Protein AF-W9BUJ0-F1 (afdb_monomer_lite)

Radius of gyration: 69.67 Å; chains: 1; bounding box: 143×44×176 Å

Sequence (183 aa):
MLDIAILAAAAGEHADPSVGGVHLLNATFFVSAAMLVLIGIILWKKVPAAVAASLDAKIAGIKAELDEAQALRAEAEKLRAEYEAKLASASKEAADMNARAEAEAEAVLAKARTDAENLIARRQKMATDKIAAAERAAVAEIREKVAKAATGAAARLIAENHGAEADQALVDRTVAELGTRLN

Secondary structure (DSSP, 8-state):
---STTSS-----------SS-TTS-HHHHHHHHHHHHHHHHHHTTHHHHHHHHHHHHHHHHHHHHHHHHHHHHHHHHHHHHHHHHHHHHHHHHHHHHHHHHHHHHHHHHHHHHHHHHHHHHHHHHHHHHHHHHHHHHHHHHHHHHHHHHHHHHHHHHHHH--HHHHHHHHHHHHHHHHHH--

Foldseek 3Di:
DDDPPPPVPPPDPDDWPDDDDDPCDTPVNVVVVVVVVVVVVCVVVVVVVVVVVVVVVVVVVVVVVVVVVVVVVVVVVVVVVVVVVVVVVVVVVVVVVVVVVVVVVVVVVVVVVVVVVVVVVVVVVVVVVVVVVVVVVVVVVVVVVVVVVVVVVVVVVCVVPDDPVVVVVVVVVVVVVVVVVVD

pLDDT: mean 84.0, std 18.85, range [32.34, 98.06]

Structure (mmCIF, N/CA/C/O backbone):
data_AF-W9BUJ0-F1
#
_entry.id   AF-W9BUJ0-F1
#
loop_
_atom_site.group_PDB
_atom_site.id
_atom_site.type_symbol
_atom_site.label_atom_id
_atom_site.label_alt_id
_atom_site.label_comp_id
_atom_site.label_asym_id
_atom_site.label_entity_id
_atom_site.label_seq_id
_atom_site.pdbx_PDB_ins_code
_atom_site.Cartn_x
_atom_site.Cartn_y
_atom_site.Cartn_z
_atom_site.occupancy
_atom_site.B_iso_or_equiv
_atom_site.auth_seq_id
_atom_site.auth_comp_id
_atom_site.auth_asym_id
_atom_site.auth_atom_id
_atom_site.pdbx_PDB_model_num
ATOM 1 N N . MET A 1 1 ? 47.629 21.809 -48.971 1.00 36.66 1 MET A N 1
ATOM 2 C CA . MET A 1 1 ? 48.181 20.485 -48.608 1.00 36.66 1 MET A CA 1
ATOM 3 C C . MET A 1 1 ? 47.443 19.473 -49.468 1.00 36.66 1 MET A C 1
ATOM 5 O O . MET A 1 1 ? 46.239 19.390 -49.316 1.00 36.66 1 MET A O 1
ATOM 9 N N . LEU A 1 2 ? 47.992 18.759 -50.436 1.00 32.34 2 LEU A N 1
ATOM 10 C CA . LEU A 1 2 ? 49.338 18.592 -50.973 1.00 32.34 2 LEU A CA 1
ATOM 11 C C . LEU A 1 2 ? 49.120 18.154 -52.443 1.00 32.34 2 LEU A C 1
ATOM 13 O O . LEU A 1 2 ? 48.110 17.517 -52.745 1.00 32.34 2 LEU A O 1
ATOM 17 N N . ASP A 1 3 ? 50.019 18.545 -53.334 1.00 36.16 3 ASP A N 1
ATOM 18 C CA . ASP A 1 3 ? 49.957 18.392 -54.789 1.00 36.16 3 ASP A CA 1
ATOM 19 C C . ASP A 1 3 ? 49.591 16.991 -55.314 1.00 36.16 3 ASP A C 1
ATOM 21 O O . ASP A 1 3 ? 50.371 16.048 -55.213 1.00 36.16 3 ASP A O 1
ATOM 25 N N . ILE A 1 4 ? 48.454 16.886 -56.013 1.00 41.75 4 ILE A N 1
ATOM 26 C CA . ILE A 1 4 ? 48.172 15.796 -56.975 1.00 41.75 4 ILE A CA 1
ATOM 27 C C . ILE A 1 4 ? 48.658 16.182 -58.395 1.00 41.75 4 ILE A C 1
ATOM 29 O O . ILE A 1 4 ? 48.594 15.397 -59.335 1.00 41.75 4 ILE A O 1
ATOM 33 N N . ALA A 1 5 ? 49.245 17.373 -58.553 1.00 39.47 5 ALA A N 1
ATOM 34 C CA . ALA A 1 5 ? 49.782 17.870 -59.820 1.00 39.47 5 ALA A CA 1
ATOM 35 C C . ALA A 1 5 ? 51.176 17.312 -60.199 1.00 39.47 5 ALA A C 1
ATOM 37 O O . ALA A 1 5 ? 51.662 17.610 -61.286 1.00 39.47 5 ALA A O 1
ATOM 38 N N . ILE A 1 6 ? 51.833 16.504 -59.351 1.00 36.00 6 ILE A N 1
ATOM 39 C CA . ILE A 1 6 ? 53.274 16.183 -59.499 1.00 36.00 6 ILE A CA 1
ATOM 40 C C . ILE A 1 6 ? 53.569 14.723 -59.916 1.00 36.00 6 ILE A C 1
ATOM 42 O O . ILE A 1 6 ? 54.728 14.346 -60.045 1.00 36.00 6 ILE A O 1
ATOM 46 N N . LEU A 1 7 ? 52.571 13.895 -60.258 1.00 37.34 7 LEU A N 1
ATOM 47 C CA . LEU A 1 7 ? 52.841 12.549 -60.817 1.00 37.34 7 LEU A CA 1
ATOM 48 C C . LEU A 1 7 ? 52.642 12.428 -62.340 1.00 37.34 7 LEU A C 1
ATOM 50 O O . LEU A 1 7 ? 52.622 11.326 -62.877 1.00 37.34 7 LEU A O 1
ATOM 54 N N . ALA A 1 8 ? 52.557 13.551 -63.055 1.00 39.38 8 ALA A N 1
ATOM 55 C CA . ALA A 1 8 ? 52.548 13.582 -64.524 1.00 39.38 8 ALA A CA 1
ATOM 56 C C . ALA A 1 8 ? 53.866 14.111 -65.133 1.00 39.38 8 ALA A C 1
ATOM 58 O O . ALA A 1 8 ? 53.920 14.411 -66.321 1.00 39.38 8 ALA A O 1
ATOM 59 N N . ALA A 1 9 ? 54.935 14.227 -64.336 1.00 34.72 9 ALA A N 1
ATOM 60 C CA . ALA A 1 9 ? 56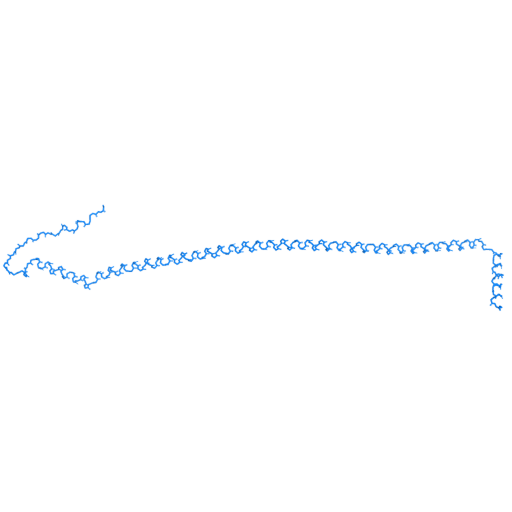.200 14.856 -64.735 1.00 34.72 9 ALA A CA 1
ATOM 61 C C . ALA A 1 9 ? 57.332 13.860 -65.070 1.00 34.72 9 ALA A C 1
ATOM 63 O O . ALA A 1 9 ? 58.506 14.169 -64.893 1.00 34.72 9 ALA A O 1
ATOM 64 N N . ALA A 1 10 ? 57.000 12.664 -65.562 1.00 32.41 10 ALA A N 1
ATOM 65 C CA . ALA A 1 10 ? 57.998 11.708 -66.058 1.00 32.41 10 ALA A CA 1
ATOM 66 C C . ALA A 1 10 ? 57.576 11.032 -67.374 1.00 32.41 10 ALA A C 1
ATOM 68 O O . ALA A 1 10 ? 57.905 9.875 -67.621 1.00 32.41 10 ALA A O 1
ATOM 69 N N . ALA A 1 11 ? 56.852 11.749 -68.235 1.00 34.16 11 ALA A N 1
ATOM 70 C CA . ALA A 1 11 ? 56.784 11.396 -69.647 1.00 34.16 11 ALA A CA 1
ATOM 71 C C . ALA A 1 11 ? 57.941 12.117 -70.342 1.00 34.16 11 ALA A C 1
ATOM 73 O O . ALA A 1 11 ? 57.821 13.278 -70.725 1.00 34.16 11 ALA A O 1
ATOM 74 N N . GLY A 1 12 ? 59.093 11.447 -70.408 1.00 33.84 12 GLY A N 1
ATOM 75 C CA . GLY A 1 12 ? 60.222 11.929 -71.188 1.00 33.84 12 GLY A CA 1
ATOM 76 C C . GLY A 1 12 ? 59.785 12.207 -72.624 1.00 33.84 12 GLY A C 1
ATOM 77 O O . GLY A 1 12 ? 59.114 11.382 -73.248 1.00 33.84 12 GLY A O 1
ATOM 78 N N . GLU A 1 13 ? 60.167 13.378 -73.128 1.00 35.88 13 GLU A N 1
ATOM 79 C CA . GLU A 1 13 ? 60.197 13.671 -74.555 1.00 35.88 13 GLU A CA 1
ATOM 80 C C . GLU A 1 13 ? 61.024 12.591 -75.251 1.00 35.88 13 GLU A C 1
ATOM 82 O O . GLU A 1 13 ? 62.254 12.578 -75.200 1.00 35.88 13 GLU A O 1
ATOM 87 N N . HIS A 1 14 ? 60.338 11.658 -75.904 1.00 41.56 14 HIS A N 1
ATOM 88 C CA . HIS A 1 14 ? 60.972 10.776 -76.863 1.00 41.56 14 HIS A CA 1
ATOM 89 C C . HIS A 1 14 ? 60.939 11.452 -78.227 1.00 41.56 14 HIS A C 1
ATOM 91 O O . HIS A 1 14 ? 59.924 11.462 -78.921 1.00 41.56 14 HIS A O 1
ATOM 97 N N . ALA A 1 15 ? 62.090 12.036 -78.559 1.00 42.69 15 ALA A N 1
ATOM 98 C CA . ALA A 1 15 ? 62.467 12.461 -79.893 1.00 42.69 15 ALA A CA 1
ATOM 99 C C . ALA A 1 15 ? 62.210 11.350 -80.927 1.00 42.69 15 ALA A C 1
ATOM 101 O O . ALA A 1 15 ? 62.551 10.183 -80.723 1.00 42.69 15 ALA A O 1
ATOM 102 N N . ASP A 1 16 ? 61.610 11.759 -82.037 1.00 46.41 16 ASP A N 1
ATOM 103 C CA . ASP A 1 16 ? 61.209 10.947 -83.180 1.00 46.41 16 ASP A CA 1
ATOM 104 C C . ASP A 1 16 ? 62.371 10.841 -84.189 1.00 46.41 16 ASP A C 1
ATOM 106 O O . ASP A 1 16 ? 62.778 11.871 -84.734 1.00 46.41 16 ASP A O 1
ATOM 110 N N . PRO A 1 17 ? 62.926 9.651 -84.495 1.00 48.25 17 PRO A N 1
ATOM 111 C CA . PRO A 1 17 ? 63.609 9.434 -85.754 1.00 48.25 17 PRO A CA 1
ATOM 112 C C . PRO A 1 17 ? 62.594 8.826 -86.723 1.00 48.25 17 PRO A C 1
ATOM 114 O O . PRO A 1 17 ? 62.454 7.606 -86.831 1.00 48.25 17 PRO A O 1
ATOM 117 N N . SER A 1 18 ? 61.881 9.686 -87.444 1.00 50.69 18 SER A N 1
ATOM 118 C CA . SER A 1 18 ? 61.023 9.251 -88.539 1.00 50.69 18 SER A CA 1
ATOM 119 C C . SER A 1 18 ? 61.891 8.783 -89.713 1.00 50.69 18 SER A C 1
ATOM 121 O O . SER A 1 18 ? 62.507 9.575 -90.425 1.00 50.69 18 SER A O 1
ATOM 123 N N . VAL A 1 19 ? 61.937 7.468 -89.941 1.00 44.44 19 VAL A N 1
ATOM 124 C CA . VAL A 1 19 ? 62.436 6.894 -91.198 1.00 44.44 19 VAL A CA 1
ATOM 125 C C . VAL A 1 19 ? 61.235 6.491 -92.046 1.00 44.44 19 VAL A C 1
ATOM 127 O O . VAL A 1 19 ? 60.602 5.469 -91.812 1.00 44.44 19 VAL A O 1
ATOM 130 N N . GLY A 1 20 ? 60.940 7.326 -93.044 1.00 44.34 20 GLY A N 1
ATOM 131 C CA . GLY A 1 20 ? 60.244 6.944 -94.274 1.00 44.34 20 GLY A CA 1
ATOM 132 C C . GLY A 1 20 ? 58.793 6.478 -94.139 1.00 44.34 20 GLY A C 1
ATOM 133 O O . GLY A 1 20 ? 58.530 5.285 -94.163 1.00 44.34 20 GLY A O 1
ATOM 134 N N . GLY A 1 21 ? 57.846 7.423 -94.132 1.00 47.84 21 GLY A N 1
ATOM 135 C CA . GLY A 1 21 ? 56.525 7.297 -94.782 1.00 47.84 21 GLY A CA 1
ATOM 136 C C . GLY A 1 21 ? 55.559 6.181 -94.354 1.00 47.84 21 GLY A C 1
ATOM 137 O O . GLY A 1 21 ? 54.456 6.115 -94.888 1.00 47.84 21 GLY A O 1
ATOM 138 N N . VAL A 1 22 ? 55.915 5.326 -93.398 1.00 52.34 22 VAL A N 1
ATOM 139 C CA . VAL A 1 22 ? 55.062 4.253 -92.884 1.00 52.34 22 VAL A CA 1
ATOM 140 C C . VAL A 1 22 ? 54.954 4.437 -91.376 1.00 52.34 22 VAL A C 1
ATOM 142 O O . VAL A 1 22 ? 55.782 3.957 -90.609 1.00 52.34 22 VAL A O 1
ATOM 145 N N . HIS A 1 23 ? 53.904 5.132 -90.939 1.00 55.44 23 HIS A N 1
ATOM 146 C CA . HIS A 1 23 ? 53.595 5.447 -89.534 1.00 55.44 23 HIS A CA 1
ATOM 147 C C . HIS A 1 23 ? 53.314 4.218 -88.635 1.00 55.44 23 HIS A C 1
ATOM 149 O O . HIS A 1 23 ? 52.738 4.355 -87.559 1.00 55.44 23 HIS A O 1
ATOM 155 N N . LEU A 1 24 ? 53.683 3.008 -89.066 1.00 53.56 24 LEU A N 1
ATOM 156 C CA . LEU A 1 24 ? 53.308 1.740 -88.439 1.00 53.56 24 LEU A CA 1
ATOM 157 C C . LEU A 1 24 ? 54.428 1.118 -87.579 1.00 53.56 24 LEU A C 1
ATOM 159 O O . LEU A 1 24 ? 54.160 0.141 -86.892 1.00 53.56 24 LEU A O 1
ATOM 163 N N . LEU A 1 25 ? 55.665 1.643 -87.592 1.00 53.66 25 LEU A N 1
ATOM 164 C CA . LEU A 1 25 ? 56.838 0.988 -86.969 1.00 53.66 25 LEU A CA 1
ATOM 165 C C . LEU A 1 25 ? 57.749 1.938 -86.150 1.00 53.66 25 LEU A C 1
ATOM 167 O O . LEU A 1 25 ? 58.965 1.770 -86.128 1.00 53.66 25 LEU A O 1
ATOM 171 N N . ASN A 1 26 ? 57.178 2.921 -85.442 1.00 63.03 26 ASN A N 1
ATOM 172 C CA . ASN A 1 26 ? 57.930 3.817 -84.542 1.00 63.03 26 ASN A CA 1
ATOM 173 C C . ASN A 1 26 ? 58.042 3.257 -83.106 1.00 63.03 26 ASN A C 1
ATOM 175 O O . ASN A 1 26 ? 57.19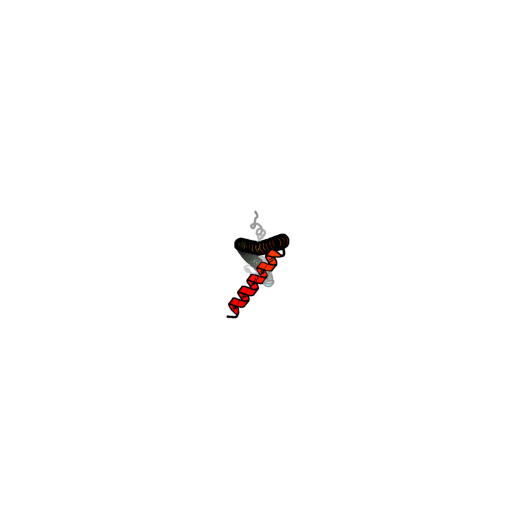7 2.477 -82.669 1.00 63.03 26 ASN A O 1
ATOM 179 N N . ALA A 1 27 ? 59.032 3.700 -82.316 1.00 67.50 27 ALA A N 1
ATOM 180 C CA . ALA A 1 27 ? 59.153 3.332 -80.893 1.00 67.50 27 ALA A CA 1
ATOM 181 C C . ALA A 1 27 ? 57.882 3.676 -80.087 1.00 67.50 27 ALA A C 1
ATOM 183 O O . ALA A 1 27 ? 57.445 2.911 -79.229 1.00 67.50 27 ALA A O 1
ATOM 184 N N . THR A 1 28 ? 57.219 4.777 -80.442 1.00 71.81 28 THR A N 1
ATOM 185 C CA . THR A 1 28 ? 55.906 5.183 -79.923 1.00 71.81 28 THR A CA 1
ATOM 186 C C . THR A 1 28 ? 54.779 4.200 -80.268 1.00 71.81 28 THR A C 1
ATOM 188 O O . THR A 1 28 ? 53.860 4.034 -79.464 1.00 71.81 28 THR A O 1
ATOM 191 N N . PHE A 1 29 ? 54.845 3.484 -81.397 1.00 76.75 29 PHE A N 1
ATOM 192 C CA . PHE A 1 29 ? 53.889 2.420 -81.736 1.00 76.75 29 PHE A CA 1
ATOM 193 C C . PHE A 1 29 ? 54.060 1.204 -80.818 1.00 76.75 29 PHE A C 1
ATOM 195 O O . PHE A 1 29 ? 53.086 0.718 -80.255 1.00 76.75 29 PHE A O 1
ATOM 202 N N . PHE A 1 30 ? 55.295 0.757 -80.578 1.00 77.94 30 PHE A N 1
ATOM 203 C CA . PHE A 1 30 ? 55.546 -0.350 -79.648 1.00 77.94 30 PHE A CA 1
ATOM 204 C C . PHE A 1 30 ? 55.209 0.014 -78.194 1.00 77.94 30 PHE A C 1
ATOM 206 O O . PHE A 1 30 ? 54.651 -0.816 -77.479 1.00 77.94 30 PHE A O 1
ATOM 213 N N . VAL A 1 31 ? 55.466 1.255 -77.764 1.00 81.38 31 VAL A N 1
ATOM 214 C CA . VAL A 1 31 ? 55.081 1.746 -76.427 1.00 81.38 31 VAL A CA 1
ATOM 215 C C . VAL A 1 31 ? 53.560 1.838 -76.278 1.00 81.38 31 VAL A C 1
ATOM 217 O O . VAL A 1 31 ? 53.016 1.360 -75.284 1.00 81.38 31 VAL A O 1
ATOM 220 N N . SER A 1 32 ? 52.848 2.395 -77.263 1.00 80.31 32 SER A N 1
ATOM 221 C CA . SER A 1 32 ? 51.379 2.468 -77.227 1.00 80.31 32 SER A CA 1
ATOM 222 C C . SER A 1 32 ? 50.720 1.087 -77.325 1.00 80.31 32 SER A C 1
ATOM 224 O O . SER A 1 32 ? 49.768 0.820 -76.591 1.00 80.31 32 SER A O 1
ATOM 226 N N . ALA A 1 33 ? 51.262 0.172 -78.134 1.00 82.44 33 ALA A N 1
ATOM 227 C CA . ALA A 1 33 ? 50.828 -1.221 -78.189 1.00 82.44 33 ALA A CA 1
ATOM 228 C C . ALA A 1 33 ? 51.072 -1.952 -76.857 1.00 82.44 33 ALA A C 1
ATOM 230 O O . ALA A 1 33 ? 50.177 -2.638 -76.368 1.00 82.44 33 ALA A O 1
ATOM 231 N N . ALA A 1 34 ? 52.234 -1.763 -76.222 1.00 82.56 34 ALA A N 1
ATOM 232 C CA . ALA A 1 34 ? 52.521 -2.318 -74.898 1.00 82.56 34 ALA A CA 1
ATOM 233 C C . ALA A 1 34 ? 51.574 -1.761 -73.819 1.00 82.56 34 ALA A C 1
ATOM 235 O O . ALA A 1 34 ? 51.100 -2.522 -72.975 1.00 82.56 34 ALA A O 1
ATOM 236 N N . MET A 1 35 ? 51.230 -0.468 -73.873 1.00 84.94 35 MET A N 1
ATOM 237 C CA . MET A 1 35 ? 50.239 0.131 -72.970 1.00 84.94 35 MET A CA 1
ATOM 238 C C . MET A 1 35 ? 48.830 -0.425 -73.200 1.00 84.94 35 MET A C 1
ATOM 240 O O . MET A 1 35 ? 48.134 -0.747 -72.241 1.00 84.94 35 MET A O 1
ATOM 244 N N . LEU A 1 36 ? 48.415 -0.611 -74.454 1.00 86.06 36 LEU A N 1
ATOM 245 C CA . LEU A 1 36 ? 47.136 -1.244 -74.785 1.00 86.06 36 LEU A CA 1
ATOM 246 C C . LEU A 1 36 ? 47.070 -2.696 -74.310 1.00 86.06 36 LEU A C 1
ATOM 248 O O . LEU A 1 36 ? 46.044 -3.111 -73.776 1.00 86.06 36 LEU A O 1
ATOM 252 N N . VAL A 1 37 ? 48.157 -3.460 -74.450 1.00 85.88 37 VAL A N 1
ATOM 253 C CA . VAL A 1 37 ? 48.246 -4.829 -73.921 1.00 85.88 37 VAL A CA 1
ATOM 254 C C . VAL A 1 37 ? 48.193 -4.822 -72.392 1.00 85.88 37 VAL A C 1
ATOM 256 O O . VAL A 1 37 ? 47.469 -5.630 -71.818 1.00 85.88 37 VAL A O 1
ATOM 259 N N . LEU A 1 38 ? 48.877 -3.891 -71.719 1.00 83.75 38 LEU A N 1
ATOM 260 C CA . LEU A 1 38 ? 48.807 -3.739 -70.262 1.00 83.75 38 LEU A CA 1
ATOM 261 C C . LEU A 1 38 ? 47.385 -3.398 -69.793 1.00 83.75 38 LEU A C 1
ATOM 263 O O . LEU A 1 38 ? 46.869 -4.050 -68.886 1.00 83.75 38 LEU A O 1
ATOM 267 N N . ILE A 1 39 ? 46.723 -2.431 -70.432 1.00 83.88 39 ILE A N 1
ATOM 268 C CA . ILE A 1 39 ? 45.325 -2.071 -70.156 1.00 83.88 39 ILE A CA 1
ATOM 269 C C . ILE A 1 39 ? 44.408 -3.269 -70.432 1.00 83.88 39 ILE A C 1
ATOM 271 O O . ILE A 1 39 ? 43.540 -3.577 -69.617 1.00 83.88 39 ILE A O 1
ATOM 275 N N . GLY A 1 40 ? 44.639 -4.000 -71.524 1.00 83.75 40 GLY A N 1
ATOM 276 C CA . GLY A 1 40 ? 43.929 -5.233 -71.855 1.00 83.75 40 GLY A CA 1
ATOM 277 C C . GLY A 1 40 ? 44.086 -6.307 -70.778 1.00 83.75 40 GLY A C 1
ATOM 278 O O . GLY A 1 40 ? 43.095 -6.902 -70.365 1.00 83.75 40 GLY A O 1
ATOM 279 N N . ILE A 1 41 ? 45.297 -6.506 -70.249 1.00 82.88 41 ILE A N 1
ATOM 280 C CA . ILE A 1 41 ? 45.567 -7.435 -69.143 1.00 82.88 41 ILE A CA 1
ATOM 281 C C . ILE A 1 41 ? 44.890 -6.964 -67.850 1.00 82.88 41 ILE A C 1
ATOM 283 O O . ILE A 1 41 ? 44.317 -7.790 -67.145 1.00 82.88 41 ILE A O 1
ATOM 287 N N . ILE A 1 42 ? 44.896 -5.665 -67.540 1.00 82.00 42 ILE A N 1
ATOM 288 C CA . ILE A 1 42 ? 44.229 -5.089 -66.357 1.00 82.00 42 ILE A CA 1
ATOM 289 C C . ILE A 1 42 ? 42.706 -5.271 -66.433 1.00 82.00 42 ILE A C 1
ATOM 291 O O . ILE A 1 42 ? 42.073 -5.651 -65.441 1.00 82.00 42 ILE A O 1
ATOM 295 N N . LEU A 1 43 ? 42.118 -5.052 -67.611 1.00 80.44 43 LEU A N 1
ATOM 296 C CA . LEU A 1 43 ? 40.698 -5.286 -67.871 1.00 80.44 43 LEU A CA 1
ATOM 297 C C . LEU A 1 43 ? 40.363 -6.781 -67.822 1.00 80.44 43 LEU A C 1
ATOM 299 O O . LEU A 1 43 ? 39.374 -7.165 -67.197 1.00 80.44 43 LEU A O 1
ATOM 303 N N . TRP A 1 44 ? 41.212 -7.640 -68.395 1.00 75.38 44 TRP A N 1
ATOM 304 C CA . TRP A 1 44 ? 41.021 -9.093 -68.372 1.00 75.38 44 TRP A CA 1
ATOM 305 C C . TRP A 1 44 ? 41.165 -9.676 -66.960 1.00 75.38 44 TRP A C 1
ATOM 307 O O . TRP A 1 44 ? 40.392 -10.544 -66.560 1.00 75.38 44 TRP A O 1
ATOM 317 N N . LYS A 1 45 ? 42.085 -9.132 -66.154 1.00 79.06 45 LYS A N 1
ATOM 318 C CA . LYS A 1 45 ? 42.239 -9.431 -64.721 1.00 79.06 45 LYS A CA 1
ATOM 319 C C . LYS A 1 45 ? 41.204 -8.733 -63.836 1.00 79.06 45 LYS A C 1
ATOM 321 O O . LYS A 1 45 ? 41.247 -8.919 -62.623 1.00 79.06 45 LYS A O 1
ATOM 326 N N . LYS A 1 46 ? 40.252 -7.990 -64.417 1.00 80.56 46 LYS A N 1
ATOM 327 C CA . LYS A 1 46 ? 39.088 -7.411 -63.726 1.00 80.56 46 LYS A CA 1
ATOM 328 C C . LYS A 1 46 ? 39.436 -6.522 -62.526 1.00 80.56 46 LYS A C 1
ATOM 330 O O . LYS A 1 46 ? 38.622 -6.363 -61.620 1.00 80.56 46 LYS A O 1
ATOM 335 N N . VAL A 1 47 ? 40.603 -5.881 -62.537 1.00 80.88 47 VAL A N 1
ATOM 336 C CA . VAL A 1 47 ? 41.026 -4.953 -61.475 1.00 80.88 47 VAL A CA 1
ATOM 337 C C . VAL A 1 47 ? 39.986 -3.852 -61.193 1.00 80.88 47 VAL A C 1
ATOM 339 O O . VAL A 1 47 ? 39.642 -3.680 -60.024 1.00 80.88 47 VAL A O 1
ATOM 342 N N . PRO A 1 48 ? 39.397 -3.153 -62.193 1.00 83.06 48 PRO A N 1
ATOM 343 C CA . PRO A 1 48 ? 38.382 -2.134 -61.902 1.00 83.06 48 PRO A CA 1
ATOM 344 C C . PRO A 1 48 ?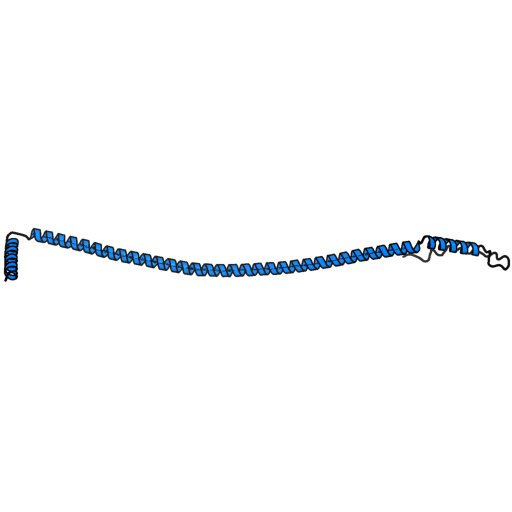 37.101 -2.717 -61.287 1.00 83.06 48 PRO A C 1
ATOM 346 O O . PRO A 1 48 ? 36.492 -2.080 -60.431 1.00 83.06 48 PRO A O 1
ATOM 349 N N . ALA A 1 49 ? 36.719 -3.945 -61.656 1.00 85.50 49 ALA A N 1
ATOM 350 C CA . ALA A 1 49 ? 35.558 -4.613 -61.070 1.00 85.50 49 ALA A CA 1
ATOM 351 C C . ALA A 1 49 ? 35.805 -5.027 -59.608 1.00 85.50 49 ALA A C 1
ATOM 353 O O . ALA A 1 49 ? 34.902 -4.913 -58.786 1.00 85.50 49 ALA A O 1
ATOM 354 N N . ALA A 1 50 ? 37.023 -5.457 -59.261 1.00 85.44 50 ALA A N 1
ATOM 355 C CA . ALA A 1 50 ? 37.388 -5.774 -57.880 1.00 85.44 50 ALA A CA 1
ATOM 356 C C . ALA A 1 50 ? 37.382 -4.526 -56.977 1.00 85.44 50 ALA A C 1
ATOM 358 O O . ALA A 1 50 ? 36.911 -4.586 -55.842 1.00 85.44 50 ALA A O 1
ATOM 359 N N . VAL A 1 51 ? 37.848 -3.382 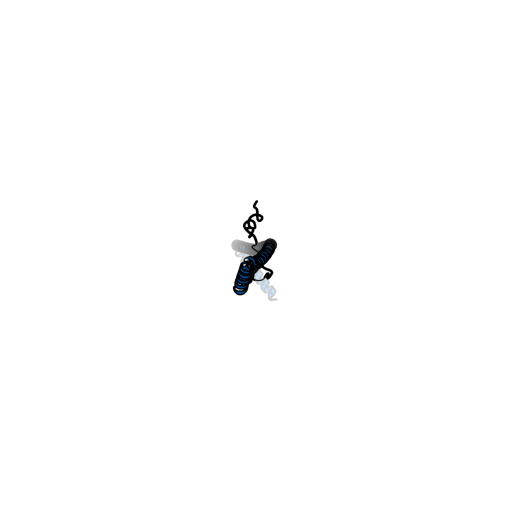-57.492 1.00 85.94 51 VAL A N 1
ATOM 360 C CA . VAL A 1 51 ? 37.787 -2.100 -56.772 1.00 85.94 51 VAL A CA 1
ATOM 361 C C . VAL A 1 51 ? 36.333 -1.667 -56.571 1.00 85.94 51 VAL A C 1
ATOM 363 O O . VAL A 1 51 ? 35.955 -1.386 -55.435 1.00 85.94 51 VAL A O 1
ATOM 366 N N . ALA A 1 52 ? 35.501 -1.697 -57.618 1.00 87.25 52 ALA A N 1
ATOM 367 C CA . ALA A 1 52 ? 34.072 -1.391 -57.510 1.00 87.25 52 ALA A CA 1
ATOM 368 C C . ALA A 1 52 ? 33.362 -2.294 -56.485 1.00 87.25 52 ALA A C 1
ATOM 370 O O . ALA A 1 52 ? 32.715 -1.787 -55.575 1.00 87.25 52 ALA A O 1
ATOM 371 N N . ALA A 1 53 ? 33.594 -3.611 -56.536 1.00 89.62 53 ALA A N 1
ATOM 372 C CA . ALA A 1 53 ? 33.018 -4.558 -55.581 1.00 89.62 53 ALA A CA 1
ATOM 373 C C . ALA A 1 53 ? 33.437 -4.275 -54.127 1.00 89.62 53 ALA A C 1
ATOM 375 O O . ALA A 1 53 ? 32.637 -4.436 -53.209 1.00 89.62 53 ALA A O 1
ATOM 376 N N . SER A 1 54 ? 34.677 -3.832 -53.894 1.00 88.44 54 SER A N 1
ATOM 377 C CA . SER A 1 54 ? 35.142 -3.463 -52.550 1.00 88.44 54 SER A CA 1
ATOM 378 C C . SER A 1 54 ? 34.481 -2.185 -52.018 1.00 88.44 54 SER A C 1
ATOM 380 O O . SER A 1 54 ? 34.223 -2.083 -50.817 1.00 88.44 54 SER A O 1
ATOM 382 N N . LEU A 1 55 ? 34.183 -1.222 -52.898 1.00 91.00 55 LEU A N 1
ATOM 383 C CA . LEU A 1 55 ? 33.442 -0.009 -52.553 1.00 91.00 55 LEU A CA 1
ATOM 384 C C . LEU A 1 55 ? 31.976 -0.344 -52.274 1.00 91.00 55 LEU A C 1
ATOM 386 O O . LEU A 1 55 ? 31.457 0.079 -51.245 1.00 91.00 55 LEU A O 1
ATOM 390 N N . ASP A 1 56 ? 31.347 -1.165 -53.115 1.00 92.44 56 ASP A N 1
ATOM 391 C CA . ASP A 1 56 ? 29.970 -1.627 -52.913 1.00 92.44 56 ASP A CA 1
ATOM 392 C C . ASP A 1 56 ? 29.829 -2.413 -51.604 1.00 92.44 56 ASP A C 1
ATOM 394 O O . ASP A 1 56 ? 28.893 -2.178 -50.842 1.00 92.44 56 ASP A O 1
ATOM 398 N N . ALA A 1 57 ? 30.793 -3.280 -51.277 1.00 93.31 57 ALA A N 1
ATOM 399 C CA . ALA A 1 57 ? 30.819 -4.001 -50.005 1.00 93.31 57 ALA A CA 1
ATOM 400 C C . ALA A 1 57 ? 30.925 -3.052 -48.798 1.00 93.31 57 ALA A C 1
ATOM 402 O O . ALA A 1 57 ? 30.251 -3.260 -47.790 1.00 93.31 57 ALA A O 1
ATOM 403 N N . LYS A 1 58 ? 31.730 -1.984 -48.897 1.00 93.75 58 LYS A N 1
ATOM 404 C CA . LYS A 1 58 ? 31.817 -0.951 -47.850 1.00 93.75 58 LYS A CA 1
ATOM 405 C C . LYS A 1 58 ? 30.513 -0.168 -47.718 1.00 93.75 58 LYS A C 1
ATOM 407 O O . LYS A 1 58 ? 30.072 0.066 -46.600 1.00 93.75 58 LYS A O 1
ATOM 412 N N . ILE A 1 59 ? 29.891 0.215 -48.833 1.00 94.12 59 ILE A N 1
ATOM 413 C CA . ILE A 1 59 ? 28.602 0.920 -48.837 1.00 94.12 59 ILE A CA 1
ATOM 414 C C . ILE A 1 59 ? 27.519 0.039 -48.209 1.00 94.12 59 ILE A C 1
ATOM 416 O O . ILE A 1 59 ? 26.758 0.517 -47.371 1.00 94.12 59 ILE A O 1
ATOM 420 N N . ALA A 1 60 ? 27.473 -1.247 -48.564 1.00 95.19 60 ALA A N 1
ATOM 421 C CA . ALA A 1 60 ? 26.540 -2.205 -47.983 1.00 95.19 60 ALA A CA 1
ATOM 422 C C . ALA A 1 60 ? 26.766 -2.385 -46.474 1.00 95.19 60 ALA A C 1
ATOM 424 O O . ALA A 1 60 ? 25.795 -2.392 -45.723 1.00 95.19 60 ALA A O 1
ATOM 425 N N . GLY A 1 61 ? 28.025 -2.461 -46.026 1.00 95.19 61 GLY A N 1
ATOM 426 C CA . GLY A 1 61 ? 28.374 -2.522 -44.604 1.00 95.19 61 GLY A CA 1
ATOM 427 C C . GLY A 1 61 ? 27.923 -1.280 -43.833 1.00 95.19 61 GLY A C 1
ATOM 428 O O . GLY A 1 61 ? 27.202 -1.403 -42.851 1.00 95.19 61 GLY A O 1
ATOM 429 N N . ILE A 1 62 ? 28.248 -0.083 -44.332 1.00 94.81 62 ILE A N 1
ATOM 430 C CA . ILE A 1 62 ? 27.833 1.188 -43.710 1.00 94.81 62 ILE A CA 1
ATOM 431 C C . ILE A 1 62 ? 26.307 1.307 -43.667 1.00 94.81 62 ILE A C 1
ATOM 433 O O . ILE A 1 62 ? 25.751 1.787 -42.684 1.00 94.81 62 ILE A O 1
ATOM 437 N N . LYS A 1 63 ? 25.616 0.874 -44.727 1.00 95.69 63 LYS A N 1
ATOM 438 C CA . LYS A 1 63 ? 24.153 0.880 -44.757 1.00 95.69 63 LYS A CA 1
ATOM 439 C C . LYS A 1 63 ? 23.573 -0.069 -43.708 1.00 95.69 63 LYS A C 1
ATOM 441 O O . LYS A 1 63 ? 22.671 0.337 -42.990 1.00 95.69 63 LYS A O 1
ATOM 446 N N . ALA A 1 64 ? 24.118 -1.278 -43.582 1.00 96.44 64 ALA A N 1
ATOM 447 C CA . ALA A 1 64 ? 23.690 -2.232 -42.563 1.00 96.44 64 ALA A CA 1
ATOM 448 C C . ALA A 1 64 ? 23.924 -1.698 -41.138 1.00 96.44 64 ALA A C 1
ATOM 450 O O . ALA A 1 64 ? 23.016 -1.763 -40.318 1.00 96.44 64 ALA A O 1
ATOM 451 N N . GLU A 1 65 ? 25.091 -1.105 -40.863 1.00 95.12 65 GLU A N 1
ATOM 452 C CA . GLU A 1 65 ? 25.393 -0.472 -39.569 1.00 95.12 65 GLU A CA 1
ATOM 453 C C . GLU A 1 65 ? 24.454 0.708 -39.271 1.00 95.12 65 GLU A C 1
ATOM 455 O O . GLU A 1 65 ? 24.022 0.893 -38.133 1.00 95.12 65 GLU A O 1
ATOM 460 N N . LEU A 1 66 ? 24.112 1.512 -40.286 1.00 96.12 66 LEU A N 1
ATOM 461 C CA . LEU A 1 66 ? 23.179 2.626 -40.131 1.00 96.12 66 LEU A CA 1
ATOM 462 C C . LEU A 1 66 ? 21.752 2.135 -39.862 1.00 96.12 66 LEU A C 1
ATOM 464 O O . LEU A 1 66 ? 21.086 2.685 -38.985 1.00 96.12 66 LEU A O 1
ATOM 468 N N . ASP A 1 67 ? 21.302 1.108 -40.583 1.00 96.44 67 ASP A N 1
ATOM 469 C CA . ASP A 1 67 ? 19.986 0.493 -40.399 1.00 96.44 67 ASP A CA 1
ATOM 470 C C . ASP A 1 67 ? 19.883 -0.143 -38.996 1.00 96.44 67 ASP A C 1
ATOM 472 O O . ASP A 1 67 ? 18.888 0.057 -38.297 1.00 96.44 67 ASP A O 1
ATOM 476 N N . GLU A 1 68 ? 20.934 -0.827 -38.527 1.00 96.12 68 GLU A N 1
ATOM 477 C CA . GLU A 1 68 ? 21.017 -1.378 -37.167 1.00 96.12 68 GLU A CA 1
ATOM 478 C C . GLU A 1 68 ? 21.003 -0.272 -36.103 1.00 96.12 68 GLU A C 1
ATOM 480 O O . GLU A 1 68 ? 20.249 -0.345 -35.133 1.00 96.12 68 GLU A O 1
ATOM 485 N N . ALA A 1 69 ? 21.769 0.805 -36.297 1.00 95.75 69 ALA A N 1
ATOM 486 C CA . ALA A 1 69 ? 21.777 1.939 -35.378 1.00 95.75 69 ALA A CA 1
ATOM 487 C C . ALA A 1 69 ? 20.413 2.650 -35.316 1.00 95.75 69 ALA A C 1
ATOM 489 O O . ALA A 1 69 ? 19.995 3.099 -34.244 1.00 95.75 69 ALA A O 1
ATOM 490 N N . GLN A 1 70 ? 19.708 2.760 -36.446 1.00 96.12 70 GLN A N 1
ATOM 491 C CA . GLN A 1 70 ? 18.349 3.298 -36.496 1.00 96.12 70 GLN A CA 1
ATOM 492 C C . GLN A 1 70 ? 17.354 2.384 -35.779 1.00 96.12 70 GLN A C 1
ATOM 494 O O . GLN A 1 70 ? 16.553 2.881 -34.986 1.00 96.12 70 GLN A O 1
ATOM 499 N N . ALA A 1 71 ? 17.433 1.070 -36.000 1.00 96.69 71 ALA A N 1
ATOM 500 C CA . ALA A 1 71 ? 16.605 0.091 -35.303 1.00 96.69 71 ALA A CA 1
ATOM 501 C C . ALA A 1 71 ? 16.832 0.149 -33.785 1.00 96.69 71 ALA A C 1
ATOM 503 O O . ALA A 1 71 ? 15.873 0.276 -33.026 1.00 96.69 71 ALA A O 1
ATOM 504 N N . LEU A 1 72 ? 18.091 0.185 -33.342 1.00 96.56 72 LEU A N 1
ATOM 505 C CA . LEU A 1 72 ? 18.443 0.271 -31.926 1.00 96.56 72 LEU A CA 1
ATOM 506 C C . LEU A 1 72 ? 17.938 1.570 -31.281 1.00 96.56 72 LEU A C 1
ATOM 508 O O . LEU A 1 72 ? 17.467 1.561 -30.144 1.00 96.56 72 LEU A O 1
ATOM 512 N N . ARG A 1 73 ? 17.991 2.698 -32.004 1.00 95.81 73 ARG A N 1
ATOM 513 C CA . ARG A 1 73 ? 17.396 3.960 -31.535 1.00 95.81 73 ARG A CA 1
ATOM 514 C C . ARG A 1 73 ? 15.881 3.863 -31.406 1.00 95.81 73 ARG A C 1
ATOM 516 O O . ARG A 1 73 ? 15.353 4.276 -30.379 1.00 95.81 73 ARG A O 1
ATOM 523 N N . ALA A 1 74 ? 15.200 3.296 -32.398 1.00 96.81 74 ALA A N 1
ATOM 524 C CA . ALA A 1 74 ? 13.753 3.116 -32.352 1.00 96.81 74 ALA A CA 1
ATOM 525 C C . ALA A 1 74 ? 13.331 2.197 -31.191 1.00 96.81 74 ALA A C 1
ATOM 527 O O . ALA A 1 74 ? 12.356 2.480 -30.495 1.00 96.81 74 ALA A O 1
ATOM 528 N N . GLU A 1 75 ? 14.087 1.129 -30.928 1.00 95.56 75 GLU A N 1
ATOM 529 C CA . GLU A 1 75 ? 13.865 0.248 -29.780 1.00 95.56 75 GLU A CA 1
ATOM 530 C C . GLU A 1 75 ? 14.100 0.962 -28.448 1.00 95.56 75 GLU A C 1
ATOM 532 O O . GLU A 1 75 ? 13.287 0.828 -27.534 1.00 95.56 75 GLU A O 1
ATOM 537 N N . ALA A 1 76 ? 15.158 1.770 -28.338 1.00 96.81 76 ALA A N 1
ATOM 538 C CA . ALA A 1 76 ? 15.432 2.557 -27.139 1.00 96.81 76 ALA A CA 1
ATOM 539 C C . ALA A 1 76 ? 14.338 3.604 -26.870 1.00 96.81 76 ALA A C 1
ATOM 541 O O . ALA A 1 76 ? 13.906 3.765 -25.727 1.00 96.81 76 ALA A O 1
ATOM 542 N N . GLU A 1 77 ? 13.857 4.293 -27.906 1.00 96.50 77 GLU A N 1
ATOM 543 C CA . GLU A 1 77 ? 12.750 5.249 -27.802 1.00 96.50 77 GLU A CA 1
ATOM 544 C C . GLU A 1 77 ? 11.447 4.558 -27.396 1.00 96.50 77 GLU A C 1
ATOM 546 O O . GLU A 1 77 ? 10.758 5.025 -26.486 1.00 96.50 77 GLU A O 1
ATOM 551 N N . LYS A 1 78 ? 11.139 3.406 -28.002 1.00 97.12 78 LYS A N 1
ATOM 552 C CA . LYS A 1 78 ? 9.975 2.595 -27.633 1.00 97.12 78 LYS A CA 1
ATOM 553 C C . LYS A 1 78 ? 10.058 2.135 -26.181 1.00 97.12 78 LYS A C 1
ATOM 555 O O . LYS A 1 78 ? 9.099 2.298 -25.431 1.00 97.12 78 LYS A O 1
ATOM 560 N N . LEU A 1 79 ? 11.207 1.607 -25.766 1.00 96.69 79 LEU A N 1
ATOM 561 C CA . LEU A 1 79 ? 11.421 1.135 -24.404 1.00 96.69 79 LEU A CA 1
ATOM 562 C C . LEU A 1 79 ? 11.291 2.282 -23.398 1.00 96.69 79 LEU A C 1
ATOM 564 O O . LEU A 1 79 ? 10.646 2.128 -22.363 1.00 96.69 79 LEU A O 1
ATOM 568 N N . ARG A 1 80 ? 11.839 3.457 -23.718 1.00 96.19 80 ARG A N 1
ATOM 569 C CA . ARG A 1 80 ? 11.683 4.661 -22.900 1.00 96.19 80 ARG A CA 1
ATOM 570 C C . ARG A 1 80 ? 10.213 5.054 -22.755 1.00 96.19 80 ARG A C 1
ATOM 572 O O . ARG A 1 80 ? 9.772 5.271 -21.630 1.00 96.19 80 ARG A O 1
ATOM 579 N N . ALA A 1 81 ? 9.457 5.095 -23.850 1.00 97.19 81 ALA A N 1
ATOM 580 C CA . ALA A 1 81 ? 8.029 5.403 -23.813 1.00 97.19 81 ALA A CA 1
ATOM 581 C C . ALA A 1 81 ? 7.242 4.377 -22.977 1.00 97.19 81 ALA A C 1
ATOM 583 O O . ALA A 1 81 ? 6.374 4.751 -22.189 1.00 97.19 81 ALA A O 1
ATOM 584 N N . GLU A 1 82 ? 7.576 3.088 -23.084 1.00 96.62 82 GLU A N 1
ATOM 585 C CA . GLU A 1 82 ? 6.977 2.038 -22.255 1.00 96.62 82 GLU A CA 1
ATOM 586 C C . GLU A 1 82 ? 7.289 2.221 -20.764 1.00 96.62 82 GLU A C 1
ATOM 588 O O . GLU A 1 82 ? 6.402 2.039 -19.929 1.00 96.62 82 GLU A O 1
ATOM 593 N N . TYR A 1 83 ? 8.522 2.587 -20.403 1.00 96.81 83 TYR A N 1
ATOM 594 C CA . TYR A 1 83 ? 8.886 2.858 -19.010 1.00 96.81 83 TYR A CA 1
ATOM 595 C C . TYR A 1 83 ? 8.220 4.121 -18.467 1.00 96.81 83 TYR A C 1
ATOM 597 O O . TYR A 1 83 ? 7.740 4.098 -17.337 1.00 96.81 83 TYR A O 1
ATOM 605 N N . GLU A 1 84 ? 8.142 5.195 -19.253 1.00 96.88 84 GLU A N 1
ATOM 606 C CA . GLU A 1 84 ? 7.431 6.419 -18.870 1.00 96.88 84 GLU A CA 1
ATOM 607 C C . GLU A 1 84 ? 5.936 6.134 -18.645 1.00 96.88 84 GLU A C 1
ATOM 609 O O . GLU A 1 84 ? 5.377 6.530 -17.620 1.00 96.88 84 GLU A O 1
ATOM 614 N N . ALA A 1 85 ? 5.304 5.354 -19.530 1.00 96.94 85 ALA A N 1
ATOM 615 C CA . ALA A 1 85 ? 3.919 4.915 -19.366 1.00 96.94 85 ALA A CA 1
ATOM 616 C C . ALA A 1 85 ? 3.729 4.020 -18.130 1.00 96.94 85 ALA A C 1
ATOM 618 O O . ALA A 1 85 ? 2.783 4.218 -17.367 1.00 96.94 85 ALA A O 1
ATOM 619 N N . LYS A 1 86 ? 4.639 3.067 -17.886 1.00 96.44 86 LYS A N 1
ATOM 620 C CA . LYS A 1 86 ? 4.617 2.218 -16.682 1.00 96.44 86 LYS A CA 1
ATOM 621 C C . LYS A 1 86 ? 4.783 3.041 -15.409 1.00 96.44 86 LYS A C 1
ATOM 623 O O . LYS A 1 86 ? 4.081 2.781 -14.439 1.00 96.44 86 LYS A O 1
ATOM 628 N N . LEU A 1 87 ? 5.663 4.041 -15.410 1.00 96.62 87 LEU A N 1
ATOM 629 C CA . LEU A 1 87 ? 5.879 4.915 -14.260 1.00 96.62 87 LEU A CA 1
ATOM 630 C C . LEU A 1 87 ? 4.640 5.774 -13.972 1.00 96.62 87 LEU A C 1
ATOM 632 O O . LEU A 1 87 ? 4.254 5.917 -12.815 1.00 96.62 87 LEU A O 1
ATOM 636 N N . ALA A 1 88 ? 3.988 6.294 -15.016 1.00 96.50 88 ALA A N 1
ATOM 637 C CA . ALA A 1 88 ? 2.729 7.026 -14.896 1.00 96.50 88 ALA A CA 1
ATOM 638 C C . ALA A 1 88 ? 1.566 6.133 -14.420 1.00 96.50 88 ALA A C 1
ATOM 640 O O . ALA A 1 88 ? 0.755 6.565 -13.603 1.00 96.50 88 ALA A O 1
ATOM 641 N N . SER A 1 89 ? 1.488 4.881 -14.887 1.00 96.44 89 SER A N 1
ATOM 642 C CA . SER A 1 89 ? 0.502 3.912 -14.385 1.00 96.44 89 SER A CA 1
ATOM 643 C C . SER A 1 89 ? 0.754 3.584 -12.919 1.00 96.44 89 SER A C 1
ATOM 645 O O . SER A 1 89 ? -0.160 3.675 -12.111 1.00 96.44 89 SER A O 1
ATOM 647 N N . ALA A 1 90 ? 2.002 3.285 -12.552 1.00 96.69 90 ALA A N 1
ATOM 648 C CA . ALA A 1 90 ? 2.373 2.948 -11.182 1.00 96.69 90 ALA A CA 1
ATOM 649 C C . ALA A 1 90 ? 2.126 4.111 -10.209 1.00 96.69 90 ALA A C 1
ATOM 651 O O . ALA A 1 90 ? 1.644 3.890 -9.099 1.00 96.69 90 ALA A O 1
ATOM 652 N N . SER A 1 91 ? 2.413 5.354 -10.611 1.00 95.75 91 SER A N 1
ATOM 653 C CA . SER A 1 91 ? 2.127 6.527 -9.778 1.00 95.75 91 SER A CA 1
ATOM 654 C C . SER A 1 91 ? 0.625 6.745 -9.597 1.00 95.75 91 SER A C 1
ATOM 656 O O . SER A 1 91 ? 0.184 7.049 -8.488 1.00 95.75 91 SER A O 1
ATOM 658 N N . LYS A 1 92 ? -0.172 6.523 -10.649 1.00 97.50 92 LYS A N 1
ATOM 659 C CA . LYS A 1 92 ? -1.634 6.560 -10.568 1.00 97.50 92 LYS A CA 1
ATOM 660 C C . LYS A 1 92 ? -2.183 5.446 -9.678 1.00 97.50 92 LYS A C 1
ATOM 662 O O . LYS A 1 92 ? -3.003 5.722 -8.815 1.00 97.50 92 LYS A O 1
ATOM 667 N N . GLU A 1 93 ? -1.709 4.215 -9.839 1.00 97.06 93 GLU A N 1
ATOM 668 C CA . GLU A 1 93 ? -2.109 3.077 -9.007 1.00 97.06 93 GLU A CA 1
ATOM 669 C C . GLU A 1 93 ? -1.766 3.305 -7.533 1.00 97.06 93 GLU A C 1
ATOM 671 O O . GLU A 1 93 ? -2.581 3.005 -6.666 1.00 97.06 93 GLU A O 1
ATOM 676 N N . ALA A 1 94 ? -0.601 3.888 -7.237 1.00 97.00 94 ALA A N 1
ATOM 677 C CA . ALA A 1 94 ? -0.228 4.262 -5.876 1.00 97.00 94 ALA A CA 1
ATOM 678 C C . ALA A 1 94 ? -1.145 5.357 -5.304 1.00 97.00 94 ALA A C 1
ATOM 680 O O . ALA A 1 94 ? -1.563 5.268 -4.150 1.00 97.00 94 ALA A O 1
ATOM 681 N N . ALA A 1 95 ? -1.494 6.371 -6.101 1.00 97.12 95 ALA A N 1
ATOM 682 C CA . ALA A 1 95 ? -2.439 7.408 -5.688 1.00 97.12 95 ALA A CA 1
ATOM 683 C C . ALA A 1 95 ? -3.842 6.830 -5.434 1.00 97.12 95 ALA A C 1
ATOM 685 O O . ALA A 1 95 ? -4.443 7.108 -4.397 1.00 97.12 95 ALA A O 1
ATOM 686 N N . ASP A 1 96 ? -4.329 5.972 -6.332 1.00 97.50 96 ASP A N 1
ATOM 687 C CA . ASP A 1 96 ? -5.612 5.282 -6.193 1.00 97.50 96 ASP A CA 1
ATOM 688 C C . ASP A 1 96 ? -5.611 4.342 -4.975 1.00 97.50 96 ASP A C 1
ATOM 690 O O . ASP A 1 96 ? -6.612 4.248 -4.264 1.00 97.50 96 ASP A O 1
ATOM 694 N N . MET A 1 97 ? -4.491 3.668 -4.694 1.00 97.62 97 MET A N 1
ATOM 695 C CA . MET A 1 97 ? -4.315 2.827 -3.507 1.00 97.62 97 MET A CA 1
ATOM 696 C C . MET A 1 97 ? -4.401 3.650 -2.222 1.00 97.62 97 MET A C 1
ATOM 698 O O . MET A 1 97 ? -5.125 3.258 -1.310 1.00 97.62 97 MET A O 1
ATOM 702 N N . ASN A 1 98 ? -3.721 4.797 -2.162 1.00 97.69 98 ASN A N 1
ATOM 703 C CA . ASN A 1 98 ? -3.781 5.687 -1.003 1.00 97.69 98 ASN A CA 1
ATOM 704 C C . ASN A 1 98 ? -5.197 6.231 -0.790 1.00 97.69 98 ASN A C 1
ATOM 706 O O . ASN A 1 98 ? -5.718 6.144 0.318 1.00 97.69 98 ASN A O 1
ATOM 710 N N . ALA A 1 99 ? -5.860 6.696 -1.852 1.00 97.56 99 ALA A N 1
ATOM 711 C CA . ALA A 1 99 ? -7.231 7.195 -1.767 1.00 97.56 99 ALA A CA 1
ATOM 712 C C . ALA A 1 99 ? -8.218 6.116 -1.285 1.00 97.56 99 ALA A C 1
ATOM 714 O O . ALA A 1 99 ? -9.096 6.388 -0.466 1.00 97.56 99 ALA A O 1
ATOM 715 N N . ARG A 1 100 ? -8.068 4.869 -1.755 1.00 97.12 100 ARG A N 1
ATOM 716 C CA . ARG A 1 100 ? -8.874 3.736 -1.268 1.00 97.12 100 ARG A CA 1
ATOM 717 C C . ARG A 1 100 ? -8.578 3.414 0.191 1.00 97.12 100 ARG A C 1
ATOM 719 O O . ARG A 1 100 ? -9.517 3.211 0.949 1.00 97.12 100 ARG A O 1
ATOM 726 N N . ALA A 1 101 ? -7.307 3.398 0.587 1.00 97.38 101 ALA A N 1
ATOM 727 C CA . ALA A 1 101 ? -6.914 3.130 1.966 1.00 97.38 101 ALA A CA 1
ATOM 728 C C . ALA A 1 101 ? -7.470 4.187 2.934 1.00 97.38 101 ALA A C 1
ATOM 730 O O . ALA A 1 101 ? -7.961 3.833 4.004 1.00 97.38 101 ALA A O 1
ATOM 731 N N . GLU A 1 102 ? -7.450 5.465 2.551 1.00 97.62 102 GLU A N 1
ATOM 732 C CA . GLU A 1 102 ? -8.051 6.553 3.330 1.00 97.62 102 GLU A CA 1
ATOM 733 C C . GLU A 1 102 ? -9.570 6.383 3.453 1.00 97.62 102 GLU A C 1
ATOM 735 O O . GLU A 1 102 ? -10.100 6.389 4.565 1.00 97.62 102 GLU A O 1
ATOM 740 N N . ALA A 1 103 ? -10.269 6.134 2.341 1.00 97.75 103 ALA A N 1
ATOM 741 C CA . ALA A 1 103 ? -11.715 5.911 2.350 1.00 97.75 103 ALA A CA 1
ATOM 742 C C . ALA A 1 103 ? -12.119 4.675 3.179 1.00 97.75 103 ALA A C 1
ATOM 744 O O . ALA A 1 103 ? -13.102 4.706 3.924 1.00 97.75 103 ALA A O 1
ATOM 745 N N . GLU A 1 104 ? -11.357 3.582 3.084 1.00 97.44 104 GLU A N 1
ATOM 746 C CA . GLU A 1 104 ? -11.566 2.381 3.894 1.00 97.44 104 GLU A CA 1
ATOM 747 C C . GLU A 1 104 ? -11.303 2.650 5.378 1.00 97.44 104 GLU A C 1
ATOM 749 O O . GLU A 1 104 ? -12.093 2.224 6.224 1.00 97.44 104 GLU A O 1
ATOM 754 N N . ALA A 1 105 ? -10.248 3.395 5.713 1.00 97.25 105 ALA A N 1
ATOM 755 C CA . ALA A 1 105 ? -9.949 3.775 7.089 1.00 97.25 105 ALA A CA 1
ATOM 756 C C . ALA A 1 105 ? -11.075 4.625 7.695 1.00 97.25 105 ALA A C 1
ATOM 758 O O . ALA A 1 105 ? -11.522 4.346 8.811 1.00 97.25 105 ALA A O 1
ATOM 759 N N . GLU A 1 106 ? -11.587 5.615 6.962 1.00 97.44 106 GLU A N 1
ATOM 760 C CA . GLU A 1 106 ? -12.726 6.428 7.396 1.00 97.44 106 GLU A CA 1
ATOM 761 C C . GLU A 1 106 ? -13.988 5.584 7.600 1.00 97.44 106 GLU A C 1
ATOM 763 O O . GLU A 1 106 ? -14.658 5.710 8.630 1.00 97.44 106 GLU A O 1
ATOM 768 N N . ALA A 1 107 ? -14.289 4.670 6.674 1.00 97.62 107 ALA A N 1
ATOM 769 C CA . ALA A 1 107 ? -15.431 3.768 6.789 1.00 97.62 107 ALA A CA 1
ATOM 770 C C . ALA A 1 107 ? -15.310 2.832 8.004 1.00 97.62 107 ALA A C 1
ATOM 772 O O . ALA A 1 107 ? -16.284 2.629 8.738 1.00 97.62 107 ALA A O 1
ATOM 773 N N . VAL A 1 108 ? -14.115 2.290 8.258 1.00 97.88 108 VAL A N 1
ATOM 774 C CA . VAL A 1 108 ? -13.835 1.452 9.433 1.00 97.88 108 VAL A CA 1
ATOM 775 C C . VAL A 1 108 ? -13.976 2.260 10.718 1.00 97.88 108 VAL A C 1
ATOM 777 O O . VAL A 1 108 ? -14.598 1.776 11.662 1.00 97.88 108 VAL A O 1
ATOM 780 N N . LEU A 1 109 ? -13.466 3.492 10.767 1.00 97.62 109 LEU A N 1
ATOM 781 C CA . LEU A 1 109 ? -13.605 4.368 11.931 1.00 97.62 109 LEU A CA 1
ATOM 782 C C . LEU A 1 109 ? -15.066 4.732 12.202 1.00 97.62 109 LEU A C 1
ATOM 784 O O . LEU A 1 109 ? -15.502 4.676 13.353 1.00 97.62 109 LEU A O 1
ATOM 788 N N . ALA A 1 110 ? -15.834 5.072 11.166 1.00 97.75 110 ALA A N 1
ATOM 789 C CA . ALA A 1 110 ? -17.260 5.359 11.289 1.00 97.75 110 ALA A CA 1
ATOM 790 C C . ALA A 1 110 ? -18.019 4.142 11.834 1.00 97.75 110 ALA A C 1
ATOM 792 O O . ALA A 1 110 ? -18.738 4.251 12.828 1.00 97.75 110 ALA A O 1
ATOM 793 N N . LYS A 1 111 ? -17.780 2.959 11.254 1.00 97.56 111 LYS A N 1
ATOM 794 C CA . LYS A 1 111 ? -18.382 1.706 11.718 1.00 97.56 111 LYS A CA 1
ATOM 795 C C . LYS A 1 111 ? -17.984 1.376 13.156 1.00 97.56 111 LYS A C 1
ATOM 797 O O . LYS A 1 111 ? -18.848 1.050 13.963 1.00 97.56 111 LYS A O 1
ATOM 802 N N . ALA A 1 112 ? -16.706 1.512 13.502 1.00 97.44 112 ALA A N 1
ATOM 803 C CA . ALA A 1 112 ? -16.207 1.253 14.848 1.00 97.44 112 ALA A CA 1
ATOM 804 C C . ALA A 1 112 ? -16.841 2.187 15.888 1.00 97.44 112 ALA A C 1
ATOM 806 O O . ALA A 1 112 ? -17.171 1.736 16.984 1.00 97.44 112 ALA A O 1
ATOM 807 N N . ARG A 1 113 ? -17.060 3.465 15.549 1.00 97.31 113 ARG A N 1
ATOM 808 C CA . ARG A 1 113 ? -17.779 4.413 16.415 1.00 97.31 113 ARG A CA 1
ATOM 809 C C . ARG A 1 113 ? -19.222 3.976 16.637 1.00 97.31 113 ARG A C 1
ATOM 811 O O . ARG A 1 113 ? -19.631 3.839 17.786 1.00 97.31 113 ARG A O 1
ATOM 818 N N . THR A 1 114 ? -19.958 3.674 15.569 1.00 97.88 114 THR A N 1
ATOM 819 C CA . THR A 1 114 ? -21.343 3.190 15.672 1.00 97.88 114 THR A CA 1
ATOM 820 C C . THR A 1 114 ? -21.436 1.885 16.468 1.00 97.88 114 THR A C 1
ATOM 822 O O . THR A 1 114 ? -22.313 1.728 17.318 1.00 97.88 114 THR A O 1
ATOM 825 N N . ASP A 1 115 ? -20.516 0.946 16.253 1.00 97.44 115 ASP A N 1
ATOM 826 C CA . ASP A 1 115 ? -20.475 -0.316 16.993 1.00 97.44 115 ASP A CA 1
ATOM 827 C C . ASP A 1 115 ? -20.148 -0.100 18.478 1.00 97.44 115 ASP A C 1
ATOM 829 O O . ASP A 1 115 ? -20.757 -0.744 19.339 1.00 97.44 115 ASP A O 1
ATOM 833 N N . ALA A 1 116 ? -19.243 0.830 18.797 1.00 97.44 116 ALA A N 1
ATOM 834 C CA . ALA A 1 116 ? -18.912 1.206 20.169 1.00 97.44 116 ALA A CA 1
ATOM 835 C C . ALA A 1 116 ? -20.100 1.866 20.886 1.00 97.44 116 ALA A C 1
ATOM 837 O O . ALA A 1 116 ? -20.430 1.468 22.004 1.00 97.44 116 ALA A O 1
ATOM 838 N N . GLU A 1 117 ? -20.789 2.809 20.243 1.00 97.50 117 GLU A N 1
ATOM 839 C CA . GLU A 1 117 ? -22.006 3.438 20.775 1.00 97.50 117 GLU A CA 1
ATOM 840 C C . GLU A 1 117 ? -23.095 2.395 21.045 1.00 97.50 117 GLU A C 1
ATOM 842 O O . GLU A 1 117 ? -23.655 2.334 22.142 1.00 97.50 117 GLU A O 1
ATOM 847 N N . ASN A 1 118 ? -23.324 1.489 20.092 1.00 97.81 118 ASN A N 1
ATOM 848 C CA . ASN A 1 118 ? -24.267 0.385 20.248 1.00 97.81 118 ASN A CA 1
ATOM 849 C C . ASN A 1 118 ? -23.871 -0.563 21.392 1.00 97.81 118 ASN A C 1
ATOM 851 O O . ASN A 1 118 ? -24.732 -1.040 22.136 1.00 97.81 118 ASN A O 1
ATOM 855 N N . LEU A 1 119 ? -22.579 -0.859 21.558 1.00 97.75 119 LEU A N 1
ATOM 856 C CA . LEU A 1 119 ? -22.075 -1.668 22.670 1.00 97.75 119 LEU A CA 1
ATOM 857 C C . LEU A 1 119 ? -22.320 -0.989 24.017 1.00 97.75 119 LEU A C 1
ATOM 859 O O . LEU A 1 119 ? -22.787 -1.653 24.946 1.00 97.75 119 LEU A O 1
ATOM 863 N N . ILE A 1 120 ? -22.036 0.310 24.119 1.00 98.06 120 ILE A N 1
ATOM 864 C CA . ILE A 1 120 ? -22.260 1.099 25.334 1.00 98.06 120 ILE A CA 1
ATOM 865 C C . ILE A 1 120 ? -23.752 1.123 25.668 1.00 98.06 120 ILE A C 1
ATOM 867 O O . ILE A 1 120 ? -24.116 0.762 26.785 1.00 98.06 120 ILE A O 1
ATOM 871 N N . ALA A 1 121 ? -24.619 1.430 24.701 1.00 97.62 121 ALA A N 1
ATOM 872 C CA . ALA A 1 121 ? -26.067 1.452 24.896 1.00 97.62 121 ALA A CA 1
ATOM 873 C C . ALA A 1 121 ? -26.607 0.092 25.372 1.00 97.62 121 ALA A C 1
ATOM 875 O O . ALA A 1 121 ? -27.374 0.018 26.336 1.00 97.62 121 ALA A O 1
ATOM 876 N N . ARG A 1 122 ? -26.153 -1.014 24.764 1.00 97.94 122 ARG A N 1
ATOM 877 C CA . ARG A 1 122 ? -26.515 -2.370 25.212 1.00 97.94 122 ARG A CA 1
ATOM 878 C C . ARG A 1 122 ? -26.031 -2.654 26.630 1.00 97.94 122 ARG A C 1
ATOM 880 O O . ARG A 1 122 ? -26.779 -3.227 27.419 1.00 97.94 122 ARG A O 1
ATOM 887 N N . ARG A 1 123 ? -24.796 -2.276 26.973 1.00 97.31 123 ARG A N 1
ATOM 888 C CA . ARG A 1 123 ? -24.256 -2.481 28.326 1.00 97.31 123 ARG A CA 1
ATOM 889 C C . ARG A 1 123 ? -24.977 -1.647 29.369 1.00 97.31 123 ARG A C 1
ATOM 891 O O . ARG A 1 123 ? -25.267 -2.176 30.438 1.00 97.31 123 ARG A O 1
ATOM 898 N N . GLN A 1 124 ? -25.308 -0.402 29.049 1.00 97.75 124 GLN A N 1
ATOM 899 C CA . GLN A 1 124 ? -26.101 0.456 29.915 1.00 97.75 124 GLN A CA 1
ATOM 900 C C . GLN A 1 124 ? -27.474 -0.163 30.164 1.00 97.75 124 GLN A C 1
ATOM 902 O O . GLN A 1 124 ? -27.845 -0.324 31.321 1.00 97.75 124 GLN A O 1
ATOM 907 N N . LYS A 1 125 ? -28.169 -0.615 29.112 1.00 97.81 125 LYS A N 1
ATOM 908 C CA . LYS A 1 125 ? -29.461 -1.298 29.252 1.00 97.81 125 LYS A CA 1
ATOM 909 C C . LYS A 1 125 ? -29.364 -2.552 30.125 1.00 97.81 125 LYS A C 1
ATOM 911 O O . LYS A 1 125 ? -30.153 -2.732 31.042 1.00 97.81 125 LYS A O 1
ATOM 916 N N . MET A 1 126 ? -28.359 -3.400 29.902 1.00 97.62 126 MET A N 1
ATOM 917 C CA . MET A 1 126 ? -28.150 -4.583 30.746 1.00 97.62 126 MET A CA 1
ATOM 918 C C . MET A 1 126 ? -27.870 -4.218 32.209 1.00 97.62 126 MET A C 1
ATOM 920 O O . MET A 1 126 ? -28.306 -4.933 33.108 1.00 97.62 126 MET A O 1
ATOM 924 N N . ALA A 1 127 ? -27.133 -3.134 32.464 1.00 97.81 127 ALA A N 1
ATOM 925 C CA . ALA A 1 127 ? -26.875 -2.660 33.818 1.00 97.81 127 ALA A CA 1
ATOM 926 C C . ALA A 1 127 ? -28.155 -2.125 34.475 1.00 97.81 127 ALA A C 1
ATOM 928 O O . ALA A 1 127 ? -28.451 -2.514 35.601 1.00 97.81 127 ALA A O 1
ATOM 929 N N . THR A 1 128 ? -28.947 -1.312 33.769 1.00 97.44 128 THR A N 1
ATOM 930 C CA . THR A 1 128 ? -30.228 -0.805 34.283 1.00 97.44 128 THR A CA 1
ATOM 931 C C . THR A 1 128 ? -31.220 -1.932 34.537 1.00 97.44 128 THR A C 1
ATOM 933 O O . THR A 1 128 ? -31.874 -1.937 35.575 1.00 97.44 128 THR A O 1
ATOM 936 N N . ASP A 1 129 ? -31.283 -2.932 33.656 1.00 97.50 129 ASP A N 1
ATOM 937 C CA . ASP A 1 129 ? -32.160 -4.094 33.824 1.00 97.50 129 ASP A CA 1
ATOM 938 C C . ASP A 1 129 ? -31.745 -4.932 35.045 1.00 97.50 129 ASP A C 1
ATOM 940 O O . ASP A 1 129 ? -32.598 -5.374 35.818 1.00 97.50 129 ASP A O 1
ATOM 944 N N . LYS A 1 130 ? -30.433 -5.106 35.274 1.00 97.56 130 LYS A N 1
ATOM 945 C CA . LYS A 1 130 ? -29.902 -5.775 36.474 1.00 97.56 130 LYS A CA 1
ATOM 946 C C . LYS A 1 130 ? -30.196 -4.998 37.753 1.00 97.56 130 LYS A C 1
ATOM 948 O O . LYS A 1 130 ? -30.583 -5.617 38.739 1.00 97.56 130 LYS A O 1
ATOM 953 N N . ILE A 1 131 ? -30.030 -3.675 37.739 1.00 97.44 131 ILE A N 1
ATOM 954 C CA . ILE A 1 131 ? -30.352 -2.811 38.883 1.00 97.44 131 ILE A CA 1
ATOM 955 C C . ILE A 1 131 ? -31.844 -2.919 39.198 1.00 97.44 131 ILE A C 1
ATOM 957 O O . ILE A 1 131 ? -32.197 -3.253 40.322 1.00 97.44 131 ILE A O 1
ATOM 961 N N . ALA A 1 132 ? -32.716 -2.770 38.199 1.00 97.44 132 ALA A N 1
ATOM 962 C CA . ALA A 1 132 ? -34.160 -2.880 38.389 1.00 97.44 132 ALA A CA 1
ATOM 963 C C . ALA A 1 132 ? -34.581 -4.268 38.906 1.00 97.44 132 ALA A C 1
ATOM 965 O O . ALA A 1 132 ? -35.491 -4.382 39.728 1.00 97.44 132 ALA A O 1
ATOM 966 N N . ALA A 1 133 ? -33.933 -5.342 38.445 1.00 97.38 133 ALA A N 1
ATOM 967 C CA . ALA A 1 133 ? -34.169 -6.685 38.968 1.00 97.38 133 ALA A CA 1
ATOM 968 C C . ALA A 1 133 ? -33.713 -6.821 40.433 1.00 97.38 133 ALA A C 1
ATOM 970 O O . ALA A 1 133 ? -34.455 -7.368 41.251 1.00 97.38 133 ALA A O 1
ATOM 971 N N . ALA A 1 134 ? -32.534 -6.293 40.775 1.00 97.12 134 ALA A N 1
ATOM 972 C CA . ALA A 1 134 ? -32.004 -6.299 42.136 1.00 97.12 134 ALA A CA 1
ATOM 973 C C . ALA A 1 134 ? -32.864 -5.462 43.097 1.00 97.12 134 ALA A C 1
ATOM 975 O O . ALA A 1 134 ? -33.135 -5.905 44.209 1.00 97.12 134 ALA A O 1
ATOM 976 N N . GLU A 1 135 ? -33.360 -4.304 42.663 1.00 97.56 135 GLU A N 1
ATOM 977 C CA . GLU A 1 135 ? -34.278 -3.462 43.437 1.00 97.56 135 GLU A CA 1
ATOM 978 C C . GLU A 1 135 ? -35.581 -4.197 43.755 1.00 97.56 135 GLU A C 1
ATOM 980 O O . GLU A 1 135 ? -36.014 -4.223 44.907 1.00 97.56 135 GLU A O 1
ATOM 985 N N . ARG A 1 136 ? -36.191 -4.860 42.762 1.00 97.06 136 ARG A N 1
ATOM 986 C CA . ARG A 1 136 ? -37.401 -5.668 42.989 1.00 97.06 136 ARG A CA 1
ATOM 987 C C . ARG A 1 136 ? -37.145 -6.797 43.983 1.00 97.06 136 ARG A C 1
ATOM 989 O O . ARG A 1 136 ? -37.981 -7.025 44.856 1.00 97.06 136 ARG A O 1
ATOM 996 N N . ALA A 1 137 ? -36.005 -7.479 43.866 1.00 97.25 137 ALA A N 1
ATOM 997 C CA . ALA A 1 137 ? -35.618 -8.538 44.792 1.00 97.25 137 ALA A CA 1
ATOM 998 C C . ALA A 1 137 ? -35.408 -7.998 46.218 1.00 97.25 137 ALA A C 1
ATOM 1000 O O . ALA A 1 137 ? -35.962 -8.554 47.163 1.00 97.25 137 ALA A O 1
ATOM 1001 N N . ALA A 1 138 ? -34.703 -6.874 46.374 1.00 97.06 138 ALA A N 1
ATOM 1002 C CA . ALA A 1 138 ? -34.461 -6.239 47.668 1.00 97.06 138 ALA A CA 1
ATOM 1003 C C . ALA A 1 138 ? -35.761 -5.762 48.334 1.00 97.06 138 ALA A C 1
ATOM 1005 O O . ALA A 1 138 ? -35.962 -5.966 49.530 1.00 97.06 138 ALA A O 1
ATOM 1006 N N . VAL A 1 139 ? -36.686 -5.173 47.568 1.00 97.12 139 VAL A N 1
ATOM 1007 C CA . VAL A 1 139 ? -38.006 -4.772 48.082 1.00 97.12 139 VAL A CA 1
ATOM 1008 C C . VAL A 1 139 ? -38.811 -5.989 48.537 1.00 97.12 139 VAL A C 1
ATOM 1010 O O . VAL A 1 139 ? -39.447 -5.936 49.592 1.00 97.12 139 VAL A O 1
ATOM 1013 N N . ALA A 1 140 ? -38.788 -7.086 47.776 1.00 96.94 140 ALA A N 1
ATOM 1014 C CA . ALA A 1 140 ? -39.446 -8.329 48.170 1.00 96.94 140 ALA A CA 1
ATOM 1015 C C . ALA A 1 140 ? -38.842 -8.902 49.465 1.00 96.94 140 ALA A C 1
ATOM 1017 O O . ALA A 1 140 ? -39.587 -9.250 50.380 1.00 96.94 140 ALA A O 1
ATOM 1018 N N . GLU A 1 141 ? -37.512 -8.906 49.586 1.00 96.94 141 GLU A N 1
ATOM 1019 C CA . GLU A 1 141 ? -36.799 -9.373 50.778 1.00 96.94 141 GLU A CA 1
ATOM 1020 C C . GLU A 1 141 ? -37.118 -8.518 52.017 1.00 96.94 141 GLU A C 1
ATOM 1022 O O . GLU A 1 141 ? -37.381 -9.052 53.096 1.00 96.94 141 GLU A O 1
ATOM 1027 N N . ILE A 1 142 ? -37.151 -7.186 51.883 1.00 97.12 142 ILE A N 1
ATOM 1028 C CA . ILE A 1 142 ? -37.529 -6.284 52.982 1.00 97.12 142 ILE A CA 1
ATOM 1029 C C . ILE A 1 142 ? -38.973 -6.548 53.410 1.00 97.12 142 ILE A C 1
ATOM 1031 O O . ILE A 1 142 ? -39.239 -6.653 54.606 1.00 97.12 142 ILE A O 1
ATOM 1035 N N . ARG A 1 143 ? -39.906 -6.696 52.461 1.00 96.38 143 ARG A N 1
ATOM 1036 C CA . ARG A 1 143 ? -41.307 -7.017 52.775 1.00 96.38 143 ARG A CA 1
ATOM 1037 C C . ARG A 1 143 ? -41.430 -8.335 53.529 1.00 96.38 143 ARG A C 1
ATOM 1039 O O . ARG A 1 143 ? -42.170 -8.394 54.504 1.00 96.38 143 ARG A O 1
ATOM 1046 N N . GLU A 1 144 ? -40.684 -9.360 53.125 1.00 96.88 144 GLU A N 1
ATOM 1047 C CA . GLU A 1 144 ? -40.659 -10.646 53.820 1.00 96.88 144 GLU A CA 1
ATOM 1048 C C . GLU A 1 144 ? -40.106 -10.510 55.248 1.00 96.88 144 GLU A C 1
ATOM 1050 O O . GLU A 1 144 ? -40.712 -11.014 56.196 1.00 96.88 144 GLU A O 1
ATOM 1055 N N . LYS A 1 145 ? -38.992 -9.787 55.432 1.00 96.12 145 LYS A N 1
ATOM 1056 C CA . LYS A 1 145 ? -38.401 -9.531 56.757 1.00 96.12 145 LYS A CA 1
ATOM 1057 C C . LYS A 1 145 ? -39.349 -8.752 57.666 1.00 96.12 145 LYS A C 1
ATOM 1059 O O . LYS A 1 145 ? -39.508 -9.122 58.827 1.00 96.12 145 LYS A O 1
ATOM 1064 N N . VAL A 1 146 ? -40.001 -7.712 57.144 1.00 96.19 146 VAL A N 1
ATOM 1065 C CA . VAL A 1 146 ? -40.984 -6.910 57.886 1.00 96.19 146 VAL A CA 1
ATOM 1066 C C . VAL A 1 146 ? -42.201 -7.753 58.253 1.00 96.19 146 VAL A C 1
ATOM 1068 O O . VAL A 1 146 ? -42.620 -7.716 59.405 1.00 96.19 146 VAL A O 1
ATOM 1071 N N . ALA A 1 147 ? -42.730 -8.557 57.325 1.00 96.00 147 ALA A N 1
ATOM 1072 C CA . ALA A 1 147 ? -43.847 -9.454 57.605 1.00 96.00 147 ALA A CA 1
ATOM 1073 C C . ALA A 1 147 ? -43.497 -10.443 58.725 1.00 96.00 147 ALA A C 1
ATOM 1075 O O . ALA A 1 147 ? -44.239 -10.529 59.699 1.00 96.00 147 ALA A O 1
ATOM 1076 N N . LYS A 1 148 ? -42.331 -11.103 58.648 1.00 95.56 148 LYS A N 1
ATOM 1077 C CA . LYS A 1 148 ? -41.847 -12.023 59.692 1.00 95.56 148 LYS A CA 1
ATOM 1078 C C . LYS A 1 148 ? -41.665 -11.330 61.043 1.00 95.56 148 LYS A C 1
ATOM 1080 O O . LYS A 1 148 ? -42.077 -11.878 62.065 1.00 95.56 148 LYS A O 1
ATOM 1085 N N . ALA A 1 149 ? -41.072 -10.135 61.059 1.00 94.81 149 ALA A N 1
ATOM 1086 C CA . ALA A 1 149 ? -40.875 -9.357 62.280 1.00 94.81 149 ALA A CA 1
ATOM 1087 C C . ALA A 1 149 ? -42.211 -8.924 62.903 1.00 94.81 149 ALA A C 1
ATOM 1089 O O . ALA A 1 149 ? -42.396 -9.087 64.107 1.00 94.81 149 ALA A O 1
ATOM 1090 N N . ALA A 1 150 ? -43.160 -8.447 62.092 1.00 95.38 150 ALA A N 1
ATOM 1091 C CA . ALA A 1 150 ? -44.494 -8.057 62.539 1.00 95.38 150 ALA A CA 1
ATOM 1092 C C . ALA A 1 150 ? -45.283 -9.254 63.084 1.00 95.38 150 ALA A C 1
ATOM 1094 O O . ALA A 1 150 ? -45.826 -9.169 64.182 1.00 95.38 150 ALA A O 1
ATOM 1095 N N . THR A 1 151 ? -45.290 -10.395 62.383 1.00 94.94 151 THR A N 1
ATOM 1096 C CA . THR A 1 151 ? -45.935 -11.621 62.881 1.00 94.94 151 THR A CA 1
ATOM 1097 C C . THR A 1 151 ? -45.266 -12.146 64.145 1.00 94.94 151 THR A C 1
ATOM 1099 O O . THR A 1 151 ? -45.956 -12.596 65.051 1.00 94.94 151 THR A O 1
ATOM 1102 N N . GLY A 1 152 ? -43.935 -12.057 64.248 1.00 93.94 152 GLY A N 1
ATOM 1103 C CA . GLY A 1 152 ? -43.198 -12.465 65.443 1.00 93.94 152 GLY A CA 1
ATOM 1104 C C . GLY A 1 152 ? -43.488 -11.569 66.649 1.00 93.94 152 GLY A C 1
ATOM 1105 O O . GLY A 1 152 ? -43.686 -12.074 67.751 1.00 93.94 152 GLY A O 1
ATOM 1106 N N . ALA A 1 153 ? -43.563 -10.251 66.447 1.00 92.44 153 ALA A N 1
ATOM 1107 C CA . ALA A 1 153 ? -43.944 -9.297 67.485 1.00 92.44 153 ALA A CA 1
ATOM 1108 C C . ALA A 1 153 ? -45.406 -9.481 67.917 1.00 92.44 153 ALA A C 1
ATOM 1110 O O . ALA A 1 153 ? -45.679 -9.528 69.112 1.00 92.44 153 ALA A O 1
ATOM 1111 N N . ALA A 1 154 ? -46.329 -9.661 66.966 1.00 91.62 154 ALA A N 1
ATOM 1112 C CA . ALA A 1 154 ? -47.728 -9.957 67.260 1.00 91.62 154 ALA A CA 1
ATOM 1113 C C . ALA A 1 154 ? -47.877 -11.275 68.035 1.00 91.62 154 ALA A C 1
ATOM 1115 O O . ALA A 1 154 ? -48.586 -11.309 69.033 1.00 91.62 154 ALA A O 1
ATOM 1116 N N . ALA A 1 155 ? -47.163 -12.336 67.641 1.00 89.88 155 ALA A N 1
ATOM 1117 C CA . ALA A 1 155 ? -47.173 -13.613 68.354 1.00 89.88 155 ALA A CA 1
ATOM 1118 C C . ALA A 1 155 ? -46.669 -13.479 69.801 1.00 89.88 155 ALA A C 1
ATOM 1120 O O . ALA A 1 155 ? -47.264 -14.058 70.705 1.00 89.88 155 ALA A O 1
ATOM 1121 N N . ARG A 1 156 ? -45.613 -12.685 70.035 1.00 91.25 156 ARG A N 1
ATOM 1122 C CA . ARG A 1 156 ? -45.118 -12.384 71.391 1.00 91.25 156 ARG A CA 1
ATOM 1123 C C . ARG A 1 156 ? -46.130 -11.585 72.209 1.00 91.25 156 ARG A C 1
ATOM 1125 O O . ARG A 1 156 ? -46.425 -11.976 73.328 1.00 91.25 156 ARG A O 1
ATOM 1132 N N . LEU A 1 157 ? -46.704 -10.526 71.637 1.00 88.62 157 LEU A N 1
ATOM 1133 C CA . LEU A 1 157 ? -47.707 -9.699 72.314 1.00 88.62 157 LEU A CA 1
ATOM 1134 C C . LEU A 1 157 ? -48.968 -10.500 72.669 1.00 88.62 157 LEU A C 1
ATOM 1136 O O . LEU A 1 157 ? -49.536 -10.299 73.739 1.00 88.62 157 LEU A O 1
ATOM 1140 N N . ILE A 1 158 ? -49.402 -11.403 71.783 1.00 86.06 158 ILE A N 1
ATOM 1141 C CA . ILE A 1 158 ? -50.502 -12.329 72.065 1.00 86.06 158 ILE A CA 1
ATOM 1142 C C . ILE A 1 158 ? -50.101 -13.249 73.215 1.00 86.06 158 ILE A C 1
ATOM 1144 O O . ILE A 1 158 ? -50.849 -13.324 74.175 1.00 86.06 158 ILE A O 1
ATOM 1148 N N . ALA A 1 159 ? -48.924 -13.882 73.174 1.00 84.88 159 ALA A N 1
ATOM 1149 C CA . ALA A 1 159 ? -48.466 -14.773 74.242 1.00 84.88 159 ALA A CA 1
ATOM 1150 C C . ALA A 1 159 ? -48.334 -14.079 75.613 1.00 84.88 159 ALA A C 1
ATOM 1152 O O . ALA A 1 159 ? -48.611 -14.700 76.632 1.00 84.88 159 ALA A O 1
ATOM 1153 N N . GLU A 1 160 ? -47.939 -12.803 75.646 1.00 85.00 160 GLU A N 1
ATOM 1154 C CA . GLU A 1 160 ? -47.828 -12.007 76.879 1.00 85.00 160 GLU A CA 1
ATOM 1155 C C . GLU A 1 160 ? 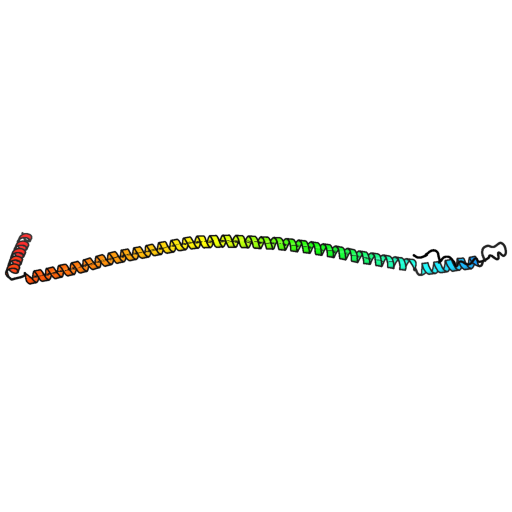-49.191 -11.562 77.440 1.00 85.00 160 GLU A C 1
ATOM 1157 O O . GLU A 1 160 ? -49.334 -11.441 78.653 1.00 85.00 160 GLU A O 1
ATOM 1162 N N . ASN A 1 161 ? -50.195 -11.337 76.582 1.00 77.25 161 ASN A N 1
ATOM 1163 C CA . ASN A 1 161 ? -51.539 -10.894 76.988 1.00 77.25 161 ASN A CA 1
ATOM 1164 C C . ASN A 1 161 ? -52.593 -12.020 76.999 1.00 77.25 161 ASN A C 1
ATOM 1166 O O . ASN A 1 161 ? -53.753 -11.766 77.330 1.00 77.25 161 ASN A O 1
ATOM 1170 N N . HIS A 1 162 ? -52.234 -13.252 76.629 1.00 68.12 162 HIS A N 1
ATOM 1171 C CA . HIS A 1 162 ? -53.127 -14.407 76.706 1.00 68.12 162 HIS A CA 1
ATOM 1172 C C . HIS A 1 162 ? -53.148 -14.965 78.129 1.00 68.12 162 HIS A C 1
ATOM 1174 O O . HIS A 1 162 ? -52.188 -15.573 78.597 1.00 68.12 162 HIS A O 1
ATOM 1180 N N . GLY A 1 163 ? -54.273 -14.761 78.809 1.00 74.12 163 GLY A N 1
ATOM 1181 C CA . GLY A 1 163 ? -54.620 -15.426 80.060 1.00 74.12 163 GLY A CA 1
ATOM 1182 C C . GLY A 1 163 ? -55.995 -16.090 79.959 1.00 74.12 163 GLY A C 1
ATOM 1183 O O . GLY A 1 163 ? -56.718 -15.886 78.985 1.00 74.12 163 GLY A O 1
ATOM 1184 N N . ALA A 1 164 ? -56.380 -16.835 80.997 1.00 67.75 164 ALA A N 1
ATOM 1185 C CA . ALA A 1 164 ? -57.601 -17.650 81.021 1.00 67.75 164 ALA A CA 1
ATOM 1186 C C . ALA A 1 164 ? -58.909 -16.885 80.694 1.00 67.75 164 ALA A C 1
ATOM 1188 O O . ALA A 1 164 ? -59.825 -17.466 80.114 1.00 67.75 164 ALA A O 1
ATOM 1189 N N . GLU A 1 165 ? -58.999 -15.587 81.012 1.00 70.62 165 GLU A N 1
ATOM 1190 C CA . GLU A 1 165 ? -60.146 -14.731 80.646 1.00 70.62 165 GLU A CA 1
ATOM 1191 C C . GLU A 1 165 ? -60.251 -14.473 79.132 1.00 70.62 165 GLU A C 1
ATOM 1193 O O . GLU A 1 165 ? -61.352 -14.433 78.580 1.00 70.62 165 GLU A O 1
ATOM 1198 N N . ALA A 1 166 ? -59.119 -14.322 78.436 1.00 73.56 166 ALA A N 1
ATOM 1199 C CA . ALA A 1 166 ? -59.102 -14.107 76.990 1.00 73.56 166 ALA A CA 1
ATOM 1200 C C . ALA A 1 166 ? -59.493 -15.385 76.226 1.00 73.56 166 ALA A C 1
ATOM 1202 O O . ALA A 1 166 ? -60.189 -15.304 75.211 1.00 73.56 166 ALA A O 1
ATOM 1203 N N . ASP A 1 167 ? -59.094 -16.551 76.746 1.00 76.81 167 ASP A N 1
ATOM 1204 C CA . ASP A 1 167 ? -59.455 -17.867 76.209 1.00 76.81 167 ASP A CA 1
ATOM 1205 C C . ASP A 1 167 ? -60.958 -18.138 76.342 1.00 76.81 167 ASP A C 1
ATOM 1207 O O . ASP A 1 167 ? -61.598 -18.532 75.365 1.00 76.81 167 ASP A O 1
ATOM 1211 N N . GLN A 1 168 ? -61.555 -17.861 77.510 1.00 77.88 168 GLN A N 1
ATOM 1212 C CA . GLN A 1 168 ? -63.007 -17.981 77.703 1.00 77.88 168 GLN A CA 1
ATOM 1213 C C . GLN A 1 168 ? -63.788 -17.088 76.731 1.00 77.88 168 GLN A C 1
ATOM 1215 O O . GLN A 1 168 ? -64.691 -17.569 76.049 1.00 77.88 168 GLN A O 1
ATOM 1220 N N . ALA A 1 169 ? -63.391 -15.821 76.574 1.00 81.75 169 ALA A N 1
ATOM 1221 C CA . ALA A 1 169 ? -64.053 -14.902 75.647 1.00 81.75 169 ALA A CA 1
ATOM 1222 C C . ALA A 1 169 ? -63.931 -15.323 74.165 1.00 81.75 169 ALA A C 1
ATOM 1224 O O . ALA A 1 169 ? -64.827 -15.035 73.366 1.00 81.75 169 ALA A O 1
ATOM 1225 N N . LEU A 1 170 ? -62.837 -15.988 73.770 1.00 80.75 170 LEU A N 1
ATOM 1226 C CA . LEU A 1 170 ? -62.666 -16.556 72.426 1.00 80.75 170 LEU A CA 1
ATOM 1227 C C . LEU A 1 170 ? -63.538 -17.796 72.208 1.00 80.75 170 LEU A C 1
ATOM 1229 O O . LEU A 1 170 ? -64.140 -17.940 71.140 1.00 80.75 170 LEU A O 1
ATOM 1233 N N . VAL A 1 171 ? -63.637 -18.669 73.210 1.00 83.25 171 VAL A N 1
ATOM 1234 C CA . VAL A 1 171 ? -64.509 -19.851 73.175 1.00 83.25 171 VAL A CA 1
ATOM 1235 C C . VAL A 1 171 ? -65.974 -19.427 73.072 1.00 83.25 171 VAL A C 1
ATOM 1237 O O . VAL A 1 171 ? -66.670 -19.870 72.163 1.00 83.25 171 VAL A O 1
ATOM 1240 N N . ASP A 1 172 ? -66.428 -18.488 73.900 1.00 83.88 172 ASP A N 1
ATOM 1241 C CA . ASP A 1 172 ? -67.812 -18.001 73.859 1.00 83.88 172 ASP A CA 1
ATOM 1242 C C . ASP A 1 172 ? -68.155 -17.355 72.507 1.00 83.88 172 ASP A C 1
ATOM 1244 O O . ASP A 1 172 ? -69.233 -17.578 71.949 1.00 83.88 172 ASP A O 1
ATOM 1248 N N . ARG A 1 173 ? -67.217 -16.599 71.919 1.00 85.44 173 ARG A N 1
ATOM 1249 C CA . ARG A 1 173 ? -67.404 -15.960 70.607 1.00 85.44 173 ARG A CA 1
ATOM 1250 C C . ARG A 1 173 ? -67.428 -16.970 69.458 1.00 85.44 173 ARG A C 1
ATOM 1252 O O . ARG A 1 173 ? -68.243 -16.823 68.552 1.00 85.44 173 ARG A O 1
ATOM 1259 N N . THR A 1 174 ? -66.572 -17.992 69.493 1.00 85.06 174 THR A N 1
ATOM 1260 C CA . THR A 1 174 ? -66.562 -19.063 68.477 1.00 85.06 174 THR A CA 1
ATOM 1261 C C . THR A 1 174 ? -67.805 -19.948 68.571 1.00 85.06 174 THR A C 1
ATOM 1263 O O . THR A 1 174 ? -68.383 -20.284 67.538 1.00 85.06 174 THR A O 1
ATOM 1266 N N . VAL A 1 175 ? -68.285 -20.253 69.781 1.00 84.69 175 VAL A N 1
ATOM 1267 C CA . VAL A 1 175 ? -69.567 -20.946 70.003 1.00 84.69 175 VAL A CA 1
ATOM 1268 C C . VAL A 1 175 ? -70.739 -20.115 69.462 1.00 84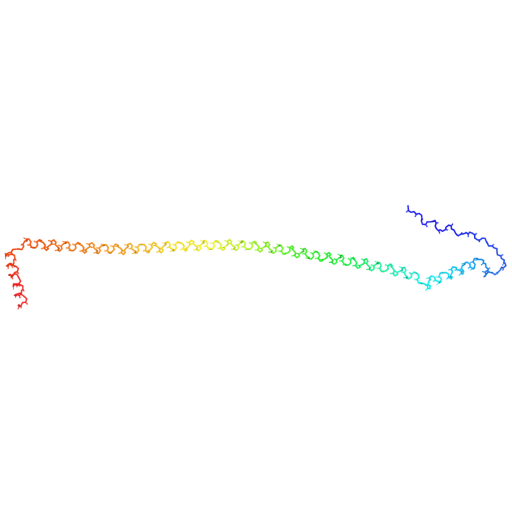.69 175 VAL A C 1
ATOM 1270 O O . VAL A 1 175 ? -71.602 -20.657 68.769 1.00 84.69 175 VAL A O 1
ATOM 1273 N N . ALA A 1 176 ? -70.746 -18.798 69.690 1.00 86.06 176 ALA A N 1
ATOM 1274 C CA . ALA A 1 176 ? -71.765 -17.898 69.148 1.00 86.06 176 ALA A CA 1
ATOM 1275 C C . ALA A 1 176 ? -71.733 -17.798 67.607 1.00 86.06 176 ALA A C 1
ATOM 1277 O O . ALA A 1 176 ? -72.786 -17.835 66.966 1.00 86.06 176 ALA A O 1
ATOM 1278 N N . GLU A 1 177 ? -70.552 -17.723 66.981 1.00 84.19 177 GLU A N 1
ATOM 1279 C CA . GLU A 1 177 ? -70.415 -17.710 65.513 1.00 84.19 177 GLU A CA 1
ATOM 1280 C C . GLU A 1 177 ? -70.887 -19.023 64.873 1.00 84.19 177 GLU A C 1
ATOM 1282 O O . GLU A 1 177 ? -71.581 -19.000 63.853 1.00 84.19 177 GLU A O 1
ATOM 1287 N N . LEU A 1 178 ? -70.556 -20.169 65.479 1.00 84.06 178 LEU A N 1
ATOM 1288 C CA . LEU A 1 178 ? -71.025 -21.478 65.018 1.00 84.06 178 LEU A CA 1
ATOM 1289 C C . LEU A 1 178 ? -72.546 -21.602 65.148 1.00 84.06 178 LEU A C 1
ATOM 1291 O O . LEU A 1 178 ? -73.194 -22.060 64.211 1.00 84.06 178 LEU A O 1
ATOM 1295 N N . GLY A 1 179 ? -73.124 -21.124 66.254 1.00 79.56 179 GLY A N 1
ATOM 1296 C CA . GLY A 1 179 ? -74.578 -21.063 66.436 1.00 79.56 179 GLY A CA 1
ATOM 1297 C C . GLY A 1 179 ? -75.290 -20.146 65.432 1.00 79.56 179 GLY A C 1
ATOM 1298 O O . GLY A 1 179 ? -76.445 -20.388 65.095 1.00 79.56 179 GLY A O 1
ATOM 1299 N N . THR A 1 180 ? -74.600 -19.129 64.908 1.00 83.69 180 THR A N 1
ATOM 1300 C CA . THR A 1 180 ? -75.139 -18.202 63.896 1.00 83.69 180 THR A CA 1
ATOM 1301 C C . THR A 1 180 ? -75.038 -18.756 62.468 1.00 83.69 180 THR A C 1
ATOM 1303 O O . THR A 1 180 ? -75.860 -18.411 61.630 1.00 83.69 180 THR A O 1
ATOM 1306 N N . ARG A 1 181 ? -74.052 -19.617 62.170 1.00 72.25 181 ARG A N 1
ATOM 1307 C CA . ARG A 1 181 ? -73.897 -20.280 60.855 1.00 72.25 181 ARG A CA 1
ATOM 1308 C C . ARG A 1 181 ? -74.699 -21.580 60.705 1.00 72.25 181 ARG A C 1
ATOM 1310 O O . ARG A 1 181 ? -74.766 -22.106 59.598 1.00 72.25 181 ARG A O 1
ATOM 1317 N N . LEU A 1 182 ? -75.225 -22.122 61.807 1.00 64.94 182 LEU A N 1
ATOM 1318 C CA . LEU A 1 182 ? -76.011 -23.366 61.847 1.00 64.94 182 LEU A CA 1
ATOM 1319 C C . LEU A 1 182 ? -77.531 -23.140 61.971 1.00 64.94 182 LEU A C 1
ATOM 1321 O O . LEU A 1 182 ? -78.277 -24.118 61.978 1.00 64.94 182 LEU A O 1
ATOM 1325 N N . ASN A 1 183 ? -77.974 -21.881 62.039 1.00 54.31 183 ASN A N 1
ATOM 1326 C CA . ASN A 1 183 ? -79.352 -21.459 61.756 1.00 54.31 183 ASN A CA 1
ATOM 1327 C C . ASN A 1 183 ? -79.432 -20.883 60.340 1.00 54.31 183 ASN A C 1
ATOM 1329 O O . ASN A 1 183 ? -80.524 -20.979 59.739 1.00 54.31 183 ASN A O 1
#